Protein AF-J0N9L8-F1 (afdb_monomer_lite)

pLDDT: mean 81.04, std 12.12, range [38.53, 92.0]

Foldseek 3Di:
DPPVVLLVLLQVLLVVVCVVVVHDSVVLQVVLVVVQVVLVVDPDPVSVVVQCPQDDDDNGHHSSSVSSSVVVVVVVVPPD

Structure (mmCIF, N/CA/C/O backbone):
data_AF-J0N9L8-F1
#
_entry.id   AF-J0N9L8-F1
#
loop_
_atom_site.group_PDB
_atom_site.id
_atom_site.type_symbol
_atom_site.label_atom_id
_atom_site.label_alt_id
_atom_site.label_comp_id
_atom_site.label_asym_id
_atom_site.label_entity_id
_atom_site.label_seq_id
_atom_site.pdbx_PDB_ins_code
_atom_site.Cartn_x
_atom_site.Cartn_y
_atom_site.Cartn_z
_atom_site.occupancy
_atom_site.B_iso_or_equiv
_atom_site.auth_seq_id
_atom_site.auth_comp_id
_atom_site.auth_asym_id
_atom_site.auth_atom_id
_atom_site.pdbx_PDB_model_num
ATOM 1 N N . MET A 1 1 ? 9.041 17.102 1.521 1.00 47.22 1 MET A N 1
ATOM 2 C CA . MET A 1 1 ? 7.944 16.616 2.390 1.00 47.22 1 MET A CA 1
ATOM 3 C C . MET A 1 1 ? 8.561 15.799 3.515 1.00 47.22 1 MET A C 1
ATOM 5 O O . MET A 1 1 ? 9.330 14.900 3.211 1.00 47.22 1 MET A O 1
ATOM 9 N N . SER A 1 2 ? 8.326 16.132 4.791 1.00 51.06 2 SER A N 1
ATOM 10 C CA . SER A 1 2 ? 8.873 15.331 5.900 1.00 51.06 2 SER A CA 1
ATOM 11 C C . SER A 1 2 ? 8.263 13.934 5.883 1.00 51.06 2 SER A C 1
ATOM 13 O O . SER A 1 2 ? 7.041 13.808 5.810 1.00 51.06 2 SER A O 1
ATOM 15 N N . ASN A 1 3 ? 9.118 12.919 5.995 1.00 61.09 3 ASN A N 1
ATOM 16 C CA . ASN A 1 3 ? 8.772 11.498 5.977 1.00 61.09 3 ASN A CA 1
ATOM 17 C C . ASN A 1 3 ? 7.554 11.144 6.873 1.00 61.09 3 ASN A C 1
ATOM 19 O O . ASN A 1 3 ? 6.671 10.389 6.486 1.00 61.09 3 ASN A O 1
ATOM 23 N N . GLN A 1 4 ? 7.422 11.835 8.007 1.00 61.94 4 GLN A N 1
ATOM 24 C CA . GLN A 1 4 ? 6.329 11.680 8.970 1.00 61.94 4 GLN A CA 1
ATOM 25 C C . GLN A 1 4 ? 4.923 12.013 8.424 1.00 61.94 4 GLN A C 1
ATOM 27 O O . GLN A 1 4 ? 3.933 11.442 8.871 1.00 61.94 4 GLN A O 1
ATOM 32 N N . LYS A 1 5 ? 4.792 12.948 7.468 1.00 70.44 5 LYS A N 1
ATOM 33 C CA . LYS A 1 5 ? 3.478 13.298 6.888 1.00 70.44 5 LYS A CA 1
ATOM 34 C C . LYS A 1 5 ? 2.968 12.211 5.943 1.00 70.44 5 LYS A C 1
ATOM 36 O O . LYS A 1 5 ? 1.775 11.925 5.963 1.00 70.44 5 LYS A O 1
ATOM 41 N N . ALA A 1 6 ? 3.859 11.617 5.151 1.00 67.38 6 ALA A N 1
ATOM 42 C CA . ALA A 1 6 ? 3.511 10.532 4.237 1.00 67.38 6 ALA A CA 1
ATOM 43 C C . ALA A 1 6 ? 3.050 9.291 5.015 1.00 67.38 6 ALA A C 1
ATOM 45 O O . ALA A 1 6 ? 2.011 8.725 4.700 1.00 67.38 6 ALA A O 1
ATOM 46 N N . GLU A 1 7 ? 3.740 8.952 6.109 1.00 72.38 7 GLU A N 1
ATOM 47 C CA . GLU A 1 7 ? 3.365 7.836 6.991 1.00 72.38 7 GLU A CA 1
ATOM 48 C C . GLU A 1 7 ? 1.965 8.020 7.610 1.00 72.38 7 GLU A C 1
ATOM 50 O O . GLU A 1 7 ? 1.161 7.087 7.642 1.00 72.38 7 GLU A O 1
ATOM 55 N N . ILE A 1 8 ? 1.622 9.238 8.050 1.00 80.50 8 ILE A N 1
ATOM 56 C CA . ILE A 1 8 ? 0.286 9.542 8.594 1.00 80.50 8 ILE A CA 1
ATOM 57 C C . ILE A 1 8 ? -0.799 9.432 7.514 1.00 80.50 8 ILE A C 1
ATOM 59 O O . ILE A 1 8 ? -1.887 8.926 7.792 1.00 80.50 8 ILE A O 1
ATOM 63 N N . LEU A 1 9 ? -0.534 9.924 6.300 1.00 77.69 9 LEU A N 1
ATOM 64 C CA . LEU A 1 9 ? -1.491 9.861 5.193 1.00 77.69 9 LEU A CA 1
ATOM 65 C C . LEU A 1 9 ? -1.709 8.426 4.719 1.00 77.69 9 LEU A C 1
ATOM 67 O O . LEU A 1 9 ? -2.856 8.022 4.558 1.00 77.69 9 LEU A O 1
ATOM 71 N N . ALA A 1 10 ? -0.641 7.640 4.596 1.00 75.94 10 ALA A N 1
ATOM 72 C CA . ALA A 1 10 ? -0.727 6.236 4.224 1.00 75.94 10 ALA A CA 1
ATOM 73 C C . ALA A 1 10 ? -1.553 5.424 5.234 1.00 75.94 10 ALA A C 1
ATOM 75 O O . ALA A 1 10 ? -2.442 4.662 4.852 1.00 75.94 10 ALA A O 1
ATOM 76 N N . LYS A 1 11 ? -1.345 5.661 6.536 1.00 81.19 11 LYS A N 1
ATOM 77 C CA . LYS A 1 11 ? -2.160 5.037 7.585 1.00 81.19 11 LYS A CA 1
ATOM 78 C C . LYS A 1 11 ? -3.641 5.411 7.460 1.00 81.19 11 LYS A C 1
ATOM 80 O O . LYS A 1 11 ? -4.499 4.533 7.496 1.00 81.19 11 LYS A O 1
ATOM 85 N N . LYS A 1 12 ? -3.948 6.697 7.266 1.00 84.75 12 LYS A N 1
ATOM 86 C CA . LYS A 1 12 ? -5.333 7.170 7.082 1.00 84.75 12 LYS A CA 1
ATOM 87 C C . LYS A 1 12 ? -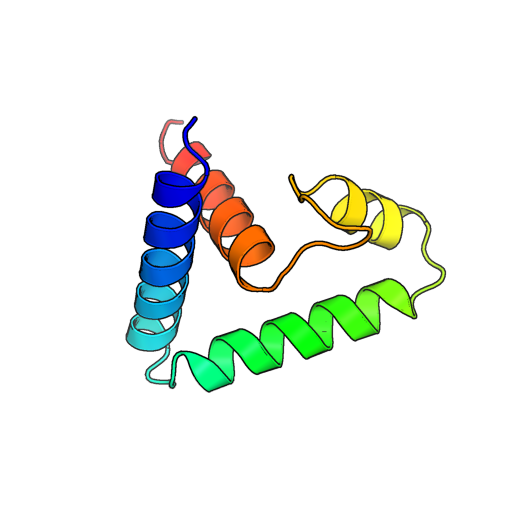5.984 6.603 5.824 1.00 84.75 12 LYS A C 1
ATOM 89 O O . LYS A 1 12 ? -7.175 6.303 5.834 1.00 84.75 12 LYS A O 1
ATOM 94 N N . ALA A 1 13 ? -5.217 6.458 4.750 1.00 80.06 13 ALA A N 1
ATOM 95 C CA . ALA A 1 13 ? -5.685 5.843 3.521 1.00 80.06 13 ALA A CA 1
ATOM 96 C C . ALA A 1 13 ? -6.078 4.377 3.770 1.00 80.06 13 ALA A C 1
ATOM 98 O O . ALA A 1 13 ? -7.143 3.951 3.328 1.00 80.06 13 ALA A O 1
ATOM 99 N N . LEU A 1 14 ? -5.270 3.613 4.518 1.00 85.00 14 LEU A N 1
ATOM 100 C CA . LEU A 1 14 ? -5.569 2.204 4.811 1.00 85.00 14 LEU A CA 1
ATOM 101 C C . LEU A 1 14 ? -6.825 2.079 5.679 1.00 85.00 14 LEU A C 1
ATOM 103 O O . LEU A 1 14 ? -7.697 1.260 5.402 1.00 85.00 14 LEU A O 1
ATOM 107 N N . GLU A 1 15 ? -6.954 2.943 6.687 1.00 87.75 15 GLU A N 1
ATOM 108 C CA . GLU A 1 15 ? -8.153 3.035 7.528 1.00 87.75 15 GLU A CA 1
ATOM 109 C C . GLU A 1 15 ? -9.408 3.373 6.706 1.00 87.75 15 GLU A C 1
ATOM 111 O O . GLU A 1 15 ? -10.475 2.809 6.951 1.00 87.75 15 GLU A O 1
ATOM 116 N N . SER A 1 16 ? -9.290 4.258 5.711 1.00 84.25 16 SER A N 1
ATOM 117 C CA . SER A 1 16 ? -10.390 4.627 4.811 1.00 84.25 16 SER A CA 1
ATOM 118 C C . SER A 1 16 ? -10.865 3.440 3.967 1.00 84.25 16 SER A C 1
ATOM 120 O O . SER A 1 16 ? -12.064 3.151 3.929 1.00 84.25 16 SER A O 1
ATOM 122 N N . VAL A 1 17 ? -9.933 2.711 3.342 1.00 82.75 17 VAL A N 1
ATOM 123 C CA . VAL A 1 17 ? -10.234 1.521 2.528 1.00 82.75 17 VAL A CA 1
ATOM 124 C C . VAL A 1 17 ? -10.844 0.413 3.387 1.00 82.75 17 VAL A C 1
ATOM 126 O O . VAL A 1 17 ? -11.892 -0.134 3.040 1.00 82.75 17 VAL A O 1
ATOM 129 N N . ALA A 1 18 ? -10.248 0.138 4.549 1.00 87.25 18 ALA A N 1
ATOM 130 C CA . ALA A 1 18 ? -10.744 -0.855 5.496 1.00 87.25 18 ALA A CA 1
ATOM 131 C C . ALA A 1 18 ? -12.182 -0.540 5.938 1.00 87.25 18 ALA A C 1
ATOM 133 O O . ALA A 1 18 ? -13.071 -1.390 5.857 1.00 87.25 18 ALA A O 1
ATOM 134 N N . LYS A 1 19 ? -12.444 0.720 6.310 1.00 88.94 19 LYS A N 1
ATOM 135 C CA . LYS A 1 19 ? -13.777 1.185 6.703 1.00 88.94 19 LYS A CA 1
ATOM 136 C C . LYS A 1 19 ? -14.795 1.074 5.567 1.00 88.94 19 LYS A C 1
ATOM 138 O O . LYS A 1 19 ? -15.928 0.677 5.825 1.00 88.94 19 LYS A O 1
ATOM 143 N N . LYS A 1 20 ? -14.416 1.423 4.333 1.00 84.62 20 LYS A N 1
ATOM 144 C CA . LYS A 1 20 ? -15.296 1.349 3.154 1.00 84.62 20 LYS A CA 1
ATOM 145 C C . LYS A 1 20 ? -15.719 -0.089 2.844 1.00 84.62 20 LYS A C 1
ATOM 147 O O . LYS A 1 20 ? -16.871 -0.310 2.488 1.00 84.62 20 LYS A O 1
ATOM 152 N N . ASN A 1 21 ? -14.805 -1.042 3.013 1.00 84.00 21 ASN A N 1
ATOM 153 C CA . ASN A 1 21 ? -15.031 -2.451 2.689 1.00 84.00 21 ASN A CA 1
ATOM 154 C C . ASN A 1 21 ? -15.497 -3.295 3.889 1.00 84.00 21 ASN A C 1
ATOM 156 O O . ASN A 1 21 ? -15.789 -4.475 3.725 1.00 84.00 21 ASN A O 1
ATOM 160 N N . GLY A 1 22 ? -15.582 -2.715 5.091 1.00 90.94 22 GLY A N 1
ATOM 161 C CA . GLY A 1 22 ? -15.978 -3.440 6.302 1.00 90.94 22 GLY A CA 1
ATOM 162 C C . GLY A 1 22 ? -14.958 -4.493 6.751 1.00 90.94 22 GLY A C 1
ATOM 163 O O . GLY A 1 22 ? -15.328 -5.450 7.426 1.00 90.94 22 GLY A O 1
ATOM 164 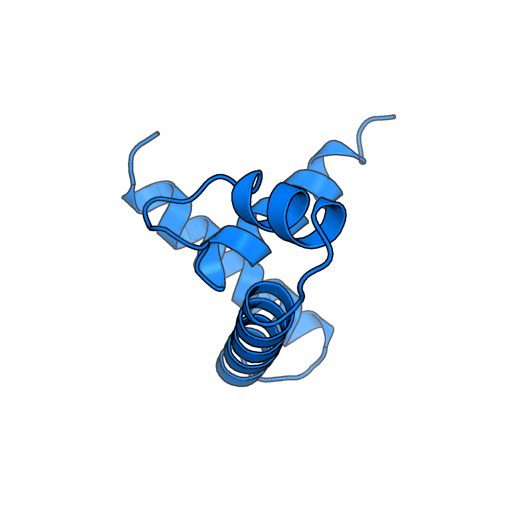N N . VAL A 1 23 ? -13.688 -4.325 6.375 1.00 92.00 23 VAL A N 1
ATOM 165 C CA . VAL A 1 23 ? -12.580 -5.231 6.711 1.00 92.00 23 VAL A CA 1
ATOM 166 C C . VAL A 1 23 ? -11.613 -4.561 7.688 1.00 92.00 23 VAL A C 1
ATOM 168 O O . VAL A 1 23 ? -11.734 -3.376 8.002 1.00 92.00 23 VAL A O 1
ATOM 171 N N . SER A 1 24 ? -10.643 -5.317 8.198 1.00 91.44 24 SER A N 1
ATOM 172 C CA . SER A 1 24 ? -9.590 -4.759 9.051 1.00 91.44 24 SER A CA 1
ATOM 173 C C . SER A 1 24 ? -8.476 -4.112 8.220 1.00 91.44 24 SER A C 1
ATOM 175 O O . SER A 1 24 ? -8.230 -4.509 7.084 1.00 91.44 24 SER A O 1
ATOM 177 N N . VAL A 1 25 ? -7.762 -3.143 8.801 1.00 88.69 25 VAL A N 1
ATOM 178 C CA . VAL A 1 25 ? -6.563 -2.545 8.179 1.00 88.69 25 VAL A CA 1
ATOM 179 C C . VAL A 1 25 ? -5.498 -3.602 7.880 1.00 88.69 25 VAL A C 1
ATOM 181 O O . VAL A 1 25 ? -4.826 -3.517 6.858 1.00 88.69 25 VAL A O 1
ATOM 184 N N . GLU A 1 26 ? -5.379 -4.617 8.737 1.00 90.75 26 GLU A N 1
ATOM 185 C CA . GLU A 1 26 ? -4.449 -5.731 8.534 1.00 90.75 26 GLU A CA 1
ATOM 186 C C . GLU A 1 26 ? -4.826 -6.586 7.321 1.00 90.75 26 GLU A C 1
ATOM 188 O O . GLU A 1 26 ? -3.941 -7.010 6.587 1.00 90.75 26 GLU A O 1
ATOM 193 N N . GLU A 1 27 ? -6.121 -6.791 7.064 1.00 89.19 27 GLU A N 1
ATOM 194 C CA . GLU A 1 27 ? -6.569 -7.510 5.866 1.00 89.19 27 GLU A CA 1
ATOM 195 C C . GLU A 1 27 ? -6.234 -6.719 4.598 1.00 89.19 27 GLU A C 1
ATOM 197 O O . GLU A 1 27 ? -5.653 -7.263 3.666 1.00 89.19 27 GLU A O 1
ATOM 202 N N . VAL A 1 28 ? -6.493 -5.406 4.598 1.00 88.62 28 VAL A N 1
ATOM 203 C CA . VAL A 1 28 ? -6.120 -4.532 3.473 1.00 88.62 28 VAL A CA 1
ATOM 204 C C . VAL A 1 28 ? -4.610 -4.567 3.238 1.00 88.62 28 VAL A C 1
ATOM 206 O O . VAL A 1 28 ? -4.165 -4.705 2.102 1.00 88.62 28 VAL A O 1
ATOM 209 N N . ARG A 1 29 ? -3.806 -4.483 4.307 1.00 90.88 29 ARG A N 1
ATOM 210 C CA . ARG A 1 29 ? -2.345 -4.587 4.206 1.00 90.88 29 ARG A CA 1
ATOM 211 C C . ARG A 1 29 ? -1.936 -5.922 3.586 1.00 90.88 29 ARG A C 1
ATOM 213 O O . ARG A 1 29 ? -1.153 -5.931 2.641 1.00 90.88 29 ARG A O 1
ATOM 220 N N . ARG A 1 30 ? -2.490 -7.028 4.082 1.00 90.81 30 ARG A N 1
ATOM 221 C CA . ARG A 1 30 ? -2.164 -8.384 3.633 1.00 90.81 30 ARG A CA 1
ATOM 222 C C . ARG A 1 30 ? -2.523 -8.617 2.167 1.00 90.81 30 ARG A C 1
ATOM 224 O O . ARG A 1 30 ? -1.745 -9.230 1.441 1.00 90.81 30 ARG A O 1
ATOM 231 N N . GLU A 1 31 ? -3.671 -8.126 1.714 1.00 88.44 31 GLU A N 1
ATOM 232 C CA . GLU A 1 31 ? -4.053 -8.213 0.302 1.00 88.44 31 GLU A CA 1
ATOM 233 C C . GLU A 1 31 ? -3.067 -7.455 -0.591 1.00 88.44 31 GLU A C 1
ATOM 235 O O . GLU A 1 31 ? -2.621 -7.985 -1.610 1.00 88.44 31 GLU A O 1
ATOM 240 N N . ILE A 1 32 ? -2.652 -6.254 -0.182 1.00 88.62 32 ILE A N 1
ATOM 241 C CA . ILE A 1 32 ? -1.671 -5.470 -0.938 1.00 88.62 32 ILE A CA 1
ATOM 242 C C . ILE A 1 32 ? -0.305 -6.176 -0.963 1.00 88.62 32 ILE A C 1
ATOM 244 O O . ILE A 1 32 ? 0.325 -6.237 -2.017 1.00 88.62 32 ILE A O 1
ATOM 248 N N . GLU A 1 33 ? 0.138 -6.775 0.147 1.00 90.00 33 GLU A N 1
ATOM 249 C CA . GLU A 1 33 ? 1.371 -7.580 0.192 1.00 90.00 33 GLU A CA 1
ATOM 250 C C . GLU A 1 33 ? 1.336 -8.752 -0.797 1.00 90.00 33 GLU A C 1
ATOM 252 O O . GLU A 1 33 ? 2.322 -9.006 -1.494 1.00 90.00 33 GLU A O 1
ATOM 257 N N . ILE A 1 34 ? 0.199 -9.447 -0.898 1.00 89.06 34 ILE A N 1
ATOM 258 C CA . ILE A 1 34 ? 0.013 -10.546 -1.853 1.00 89.06 34 ILE A CA 1
ATOM 259 C C . ILE A 1 34 ? 0.131 -10.033 -3.289 1.00 89.06 34 ILE A C 1
ATOM 261 O O . ILE A 1 34 ? 0.808 -10.657 -4.108 1.00 89.06 34 ILE A O 1
ATOM 265 N N . VAL A 1 35 ? -0.486 -8.892 -3.600 1.00 86.38 35 VAL A N 1
ATOM 266 C CA . VAL A 1 35 ? -0.432 -8.301 -4.943 1.00 86.38 35 VAL A CA 1
ATOM 267 C C . VAL A 1 35 ? 0.990 -7.838 -5.289 1.00 86.38 35 VAL A C 1
ATOM 269 O O . VAL A 1 35 ? 1.455 -8.117 -6.393 1.00 86.38 35 VAL A O 1
ATOM 272 N N . ILE A 1 36 ? 1.720 -7.221 -4.351 1.00 86.88 36 ILE A N 1
ATOM 273 C CA . ILE A 1 36 ? 3.133 -6.846 -4.538 1.00 86.88 36 ILE A CA 1
ATOM 274 C C . ILE A 1 36 ? 3.993 -8.093 -4.792 1.00 86.88 36 ILE A C 1
ATOM 276 O O . ILE A 1 36 ? 4.828 -8.108 -5.700 1.00 86.88 36 ILE A O 1
ATOM 280 N N . ALA A 1 37 ? 3.788 -9.165 -4.022 1.00 87.62 37 ALA A N 1
ATOM 281 C CA . ALA A 1 37 ? 4.518 -10.418 -4.201 1.00 87.62 37 ALA A CA 1
ATOM 282 C C . ALA A 1 37 ? 4.216 -11.073 -5.560 1.00 87.62 37 ALA A C 1
ATOM 284 O O . ALA A 1 37 ? 5.136 -11.535 -6.240 1.00 87.62 37 ALA A O 1
ATOM 285 N N . ALA A 1 38 ? 2.949 -11.072 -5.982 1.00 85.56 38 ALA A N 1
ATOM 286 C CA . ALA A 1 38 ? 2.533 -11.574 -7.288 1.00 85.56 38 ALA A CA 1
ATOM 287 C C . ALA A 1 38 ? 3.136 -10.745 -8.430 1.00 85.56 38 ALA A C 1
ATOM 289 O O . ALA A 1 38 ? 3.633 -11.310 -9.402 1.00 85.56 38 ALA A O 1
ATOM 290 N N . ALA A 1 39 ? 3.157 -9.419 -8.294 1.00 84.62 39 ALA A N 1
ATOM 291 C CA . ALA A 1 39 ? 3.776 -8.520 -9.256 1.00 84.62 39 ALA A CA 1
ATOM 292 C C . ALA A 1 39 ? 5.286 -8.745 -9.381 1.00 84.62 39 ALA A C 1
ATOM 294 O O . ALA A 1 39 ? 5.806 -8.816 -10.491 1.00 84.62 39 ALA A O 1
ATOM 295 N N . LYS A 1 40 ? 5.981 -8.931 -8.254 1.00 83.44 40 LYS A N 1
ATOM 296 C CA . LYS A 1 40 ? 7.415 -9.244 -8.231 1.00 83.44 40 LYS A CA 1
ATOM 297 C C . LYS A 1 40 ? 7.736 -10.583 -8.901 1.00 83.44 40 LYS A C 1
ATOM 299 O O . LYS A 1 40 ? 8.778 -10.716 -9.534 1.00 83.44 40 LYS A O 1
ATOM 304 N N . ALA A 1 41 ? 6.869 -11.582 -8.742 1.00 86.38 41 ALA A N 1
ATOM 305 C CA . ALA A 1 41 ? 7.027 -12.885 -9.387 1.00 86.38 41 ALA A CA 1
ATOM 306 C C . ALA A 1 41 ? 6.644 -12.869 -10.880 1.00 86.38 41 ALA A C 1
ATOM 308 O O . ALA A 1 41 ? 6.965 -13.811 -11.607 1.00 86.38 41 ALA A O 1
ATOM 309 N N . ASN A 1 42 ? 5.958 -11.822 -11.344 1.00 84.25 42 ASN A N 1
ATOM 310 C CA . ASN A 1 42 ? 5.536 -11.693 -12.727 1.00 84.25 42 ASN A CA 1
ATOM 311 C C . ASN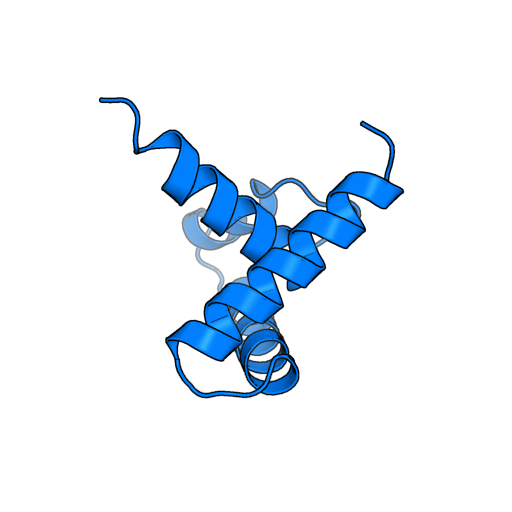 A 1 42 ? 6.713 -11.258 -13.617 1.00 84.25 42 ASN A C 1
ATOM 313 O O . ASN A 1 42 ? 7.462 -10.346 -13.278 1.00 84.25 42 ASN A O 1
ATOM 317 N N . SER A 1 43 ? 6.884 -11.924 -14.760 1.00 86.88 43 SER A N 1
ATOM 318 C CA . SER A 1 43 ? 7.941 -11.619 -15.739 1.00 86.88 43 SER A CA 1
ATOM 319 C C . SER A 1 43 ? 7.523 -10.578 -16.780 1.00 86.88 43 SER A C 1
ATOM 321 O O . SER A 1 43 ? 8.318 -10.242 -17.654 1.00 86.88 43 SER A O 1
ATOM 323 N N . ASP A 1 44 ? 6.285 -10.089 -16.710 1.00 89.00 44 ASP A N 1
ATOM 324 C CA . ASP A 1 44 ? 5.789 -9.035 -17.582 1.00 89.00 44 ASP A CA 1
ATOM 325 C C . ASP A 1 44 ? 6.496 -7.698 -17.265 1.00 89.00 44 ASP A C 1
ATOM 327 O O . ASP A 1 44 ? 6.376 -7.181 -16.143 1.00 89.00 44 ASP A O 1
ATOM 331 N N . PRO A 1 45 ? 7.245 -7.126 -18.226 1.00 86.31 45 PRO A N 1
ATOM 332 C CA . PRO A 1 45 ? 7.987 -5.890 -18.015 1.00 86.31 45 PRO A CA 1
ATOM 333 C C . PRO A 1 45 ? 7.078 -4.679 -17.779 1.00 86.31 45 PRO A C 1
ATOM 335 O O . PRO A 1 45 ? 7.496 -3.753 -17.087 1.00 86.31 45 PRO A O 1
ATOM 338 N N . GLU A 1 46 ? 5.847 -4.669 -18.301 1.00 87.69 46 GLU A N 1
ATOM 339 C CA . GLU A 1 46 ? 4.901 -3.569 -18.085 1.00 87.69 46 GLU A CA 1
ATOM 340 C C . GLU A 1 46 ? 4.406 -3.559 -16.637 1.00 87.69 46 GLU A C 1
ATOM 342 O O . GLU A 1 46 ? 4.342 -2.506 -15.996 1.00 87.69 46 GLU A O 1
ATOM 347 N N . ILE A 1 47 ? 4.141 -4.746 -16.084 1.00 83.12 47 ILE A N 1
ATOM 348 C CA . ILE A 1 47 ? 3.751 -4.903 -14.681 1.00 83.12 47 ILE A CA 1
ATOM 349 C C . ILE A 1 47 ? 4.908 -4.469 -13.780 1.00 83.12 47 ILE A C 1
ATOM 351 O O . ILE A 1 47 ? 4.710 -3.635 -12.900 1.00 83.12 47 ILE A O 1
ATOM 355 N N . GLN A 1 48 ? 6.131 -4.946 -14.020 1.00 84.62 48 GLN A N 1
ATOM 356 C CA . GLN A 1 48 ? 7.285 -4.526 -13.216 1.00 84.62 48 GLN A CA 1
ATOM 357 C C . GLN A 1 48 ? 7.524 -3.012 -13.284 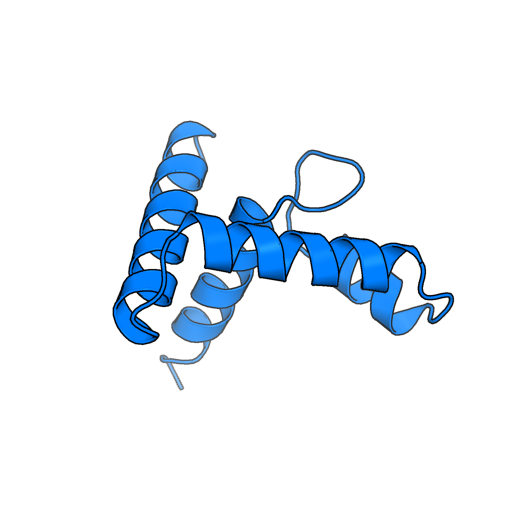1.00 84.62 48 GLN A C 1
ATOM 359 O O . GLN A 1 48 ? 7.746 -2.379 -12.251 1.00 84.62 48 GLN A O 1
ATOM 364 N N . ALA A 1 49 ? 7.427 -2.419 -14.478 1.00 86.81 49 ALA A N 1
ATOM 365 C CA . ALA A 1 49 ? 7.604 -0.984 -14.667 1.00 86.81 49 ALA A CA 1
ATOM 366 C C . ALA A 1 49 ? 6.565 -0.168 -13.886 1.00 86.81 49 ALA A C 1
ATOM 368 O O . ALA A 1 49 ? 6.930 0.816 -13.243 1.00 86.81 49 ALA A O 1
ATOM 369 N N . PHE A 1 50 ? 5.298 -0.596 -13.883 1.00 86.19 50 PHE A N 1
ATOM 370 C CA . PHE A 1 50 ? 4.251 0.049 -13.092 1.00 86.19 50 PHE A CA 1
ATOM 371 C C . PHE A 1 50 ? 4.590 0.045 -11.595 1.00 86.19 50 PHE A C 1
ATOM 373 O O . PHE A 1 50 ? 4.592 1.102 -10.965 1.00 86.19 50 PHE A O 1
ATOM 380 N N . TRP A 1 51 ? 4.946 -1.110 -11.028 1.00 84.25 51 TRP A N 1
ATOM 381 C CA . TRP A 1 51 ? 5.231 -1.221 -9.591 1.00 84.25 51 TRP A CA 1
ATOM 382 C C . TRP A 1 51 ? 6.477 -0.444 -9.160 1.00 84.25 51 TRP A C 1
ATOM 384 O O . TRP A 1 51 ? 6.485 0.140 -8.079 1.00 84.25 51 TRP A O 1
ATOM 394 N N . ILE A 1 52 ? 7.499 -0.374 -10.017 1.00 86.00 52 ILE A N 1
ATOM 395 C CA . ILE A 1 52 ? 8.701 0.438 -9.780 1.00 86.00 52 ILE A CA 1
ATOM 396 C C . ILE A 1 52 ? 8.400 1.942 -9.925 1.00 86.00 52 ILE A C 1
ATOM 398 O O . ILE A 1 52 ? 9.067 2.764 -9.300 1.00 86.00 52 ILE A O 1
ATOM 402 N N . SER A 1 53 ? 7.397 2.324 -10.724 1.00 87.38 53 SER A N 1
ATOM 403 C CA . SER A 1 53 ? 7.031 3.735 -10.920 1.00 87.38 53 SER A CA 1
ATOM 404 C C . SER A 1 53 ? 6.365 4.379 -9.699 1.00 87.38 53 SER A C 1
ATOM 406 O O . SER A 1 53 ? 6.408 5.603 -9.555 1.00 87.38 53 SER A O 1
ATOM 408 N N . ILE A 1 54 ? 5.777 3.573 -8.809 1.00 86.88 54 ILE A N 1
ATOM 409 C CA . ILE A 1 54 ? 5.166 4.044 -7.562 1.00 86.88 54 ILE A CA 1
ATOM 410 C C . ILE A 1 54 ? 6.264 4.689 -6.708 1.00 86.88 54 ILE A C 1
ATOM 412 O O . ILE A 1 54 ? 7.286 4.051 -6.494 1.00 86.88 54 ILE A O 1
ATOM 416 N N . PRO A 1 55 ? 6.115 5.917 -6.185 1.00 87.56 55 PRO A N 1
ATOM 417 C CA . PRO A 1 55 ? 7.137 6.513 -5.329 1.00 87.56 55 PRO A CA 1
ATOM 418 C C . PRO A 1 55 ? 7.374 5.677 -4.063 1.00 87.56 55 PRO A C 1
ATOM 420 O O . PRO A 1 55 ? 6.478 5.539 -3.233 1.00 87.56 55 PRO A O 1
ATOM 423 N N . HIS A 1 56 ? 8.586 5.142 -3.903 1.00 89.06 56 HIS A N 1
ATOM 424 C CA . HIS A 1 56 ? 8.942 4.281 -2.776 1.00 89.06 56 HIS A CA 1
ATOM 425 C C . HIS A 1 56 ? 10.385 4.487 -2.319 1.00 89.06 56 HIS A C 1
ATOM 427 O O . HIS A 1 56 ? 11.230 4.987 -3.062 1.00 89.06 56 HIS A O 1
ATOM 433 N N . LYS A 1 57 ? 10.670 4.127 -1.064 1.00 84.50 57 LYS A N 1
ATOM 434 C CA . LYS A 1 57 ? 12.036 4.209 -0.513 1.00 84.50 57 LYS A CA 1
ATOM 435 C C . LYS A 1 57 ? 12.883 2.958 -0.743 1.00 84.50 57 LYS A C 1
ATOM 437 O O . LYS A 1 57 ? 14.106 3.059 -0.696 1.00 84.50 57 LYS A O 1
ATOM 442 N N . GLY A 1 58 ? 12.245 1.792 -0.847 1.00 83.06 58 GLY A N 1
ATOM 443 C CA . GLY A 1 58 ? 12.910 0.488 -0.950 1.00 83.06 58 GLY A CA 1
ATOM 444 C C . GLY A 1 58 ? 13.226 0.077 -2.388 1.00 83.06 58 GLY A C 1
ATOM 445 O O . GLY A 1 58 ? 13.236 0.907 -3.285 1.00 83.06 58 GLY A O 1
ATOM 446 N N . GLU A 1 59 ? 13.460 -1.219 -2.606 1.00 83.75 59 GLU A N 1
ATOM 447 C CA . GLU A 1 59 ? 13.515 -1.816 -3.957 1.00 83.75 59 GLU A CA 1
ATOM 448 C C . GLU A 1 59 ? 12.118 -2.097 -4.537 1.00 83.75 59 GLU A C 1
ATOM 450 O O . GLU A 1 59 ? 11.957 -2.248 -5.745 1.00 83.75 59 GLU A O 1
ATOM 455 N N . ILE A 1 60 ? 11.125 -2.230 -3.656 1.00 84.94 60 ILE A N 1
ATOM 456 C CA . ILE A 1 60 ? 9.709 -2.408 -3.976 1.00 84.94 60 ILE A CA 1
ATOM 457 C C . ILE A 1 60 ? 8.881 -1.518 -3.041 1.00 84.94 60 ILE A C 1
ATOM 459 O O . ILE A 1 60 ? 9.319 -1.265 -1.911 1.00 84.94 60 ILE A O 1
ATOM 463 N N . PRO A 1 61 ? 7.704 -1.046 -3.481 1.00 89.69 61 PRO A N 1
ATOM 464 C CA . PRO A 1 61 ? 6.837 -0.224 -2.650 1.00 89.69 61 PRO A CA 1
ATOM 465 C C . PRO A 1 61 ? 6.227 -1.035 -1.502 1.00 89.69 61 PRO A C 1
ATOM 467 O O . PRO A 1 61 ? 5.940 -2.226 -1.642 1.00 89.69 61 PRO A O 1
ATOM 470 N N . THR A 1 62 ? 6.015 -0.388 -0.357 1.00 90.88 62 THR A N 1
ATOM 471 C CA . THR A 1 62 ? 5.285 -0.977 0.776 1.00 90.88 62 THR A CA 1
ATOM 472 C C . THR A 1 62 ? 3.768 -0.871 0.583 1.00 90.88 62 THR A C 1
ATOM 474 O O . THR A 1 62 ? 3.306 -0.023 -0.185 1.00 90.88 62 THR A O 1
ATOM 477 N N . PRO A 1 63 ? 2.955 -1.663 1.306 1.00 88.88 63 PRO A N 1
ATOM 478 C CA . PRO A 1 63 ? 1.498 -1.529 1.263 1.00 88.88 63 PRO A CA 1
ATOM 479 C C . PRO A 1 63 ? 0.998 -0.104 1.533 1.00 88.88 63 PRO A C 1
ATOM 481 O O . PRO A 1 63 ? 0.071 0.378 0.884 1.00 88.88 63 PRO A O 1
ATOM 484 N N . GLU A 1 64 ? 1.646 0.592 2.464 1.00 88.69 64 GLU A N 1
ATOM 485 C CA . GLU A 1 64 ? 1.397 1.989 2.795 1.00 88.69 64 GLU A CA 1
ATOM 486 C C . GLU A 1 64 ? 1.683 2.940 1.618 1.00 88.69 64 GLU A C 1
ATOM 488 O O . GLU A 1 64 ? 0.871 3.823 1.339 1.00 88.69 64 GLU A O 1
ATOM 493 N N . GLU A 1 65 ? 2.809 2.763 0.920 1.00 88.81 65 GLU A N 1
ATOM 494 C CA . GLU A 1 65 ? 3.200 3.587 -0.235 1.00 88.81 65 GLU A CA 1
ATOM 495 C C . GLU A 1 65 ? 2.266 3.360 -1.431 1.00 88.81 65 GLU A C 1
ATOM 497 O O . GLU A 1 65 ? 1.810 4.322 -2.052 1.00 88.81 65 GLU A O 1
ATOM 502 N N . VAL A 1 66 ? 1.904 2.103 -1.702 1.00 88.00 66 VAL A N 1
ATOM 503 C CA . VAL A 1 66 ? 0.954 1.733 -2.764 1.00 88.00 66 VAL A CA 1
ATOM 504 C C . VAL A 1 66 ? -0.403 2.365 -2.510 1.00 88.00 66 VAL A C 1
ATOM 506 O O . VAL A 1 66 ? -0.976 3.002 -3.390 1.00 88.00 66 VAL A O 1
ATOM 509 N N . ASN A 1 67 ? -0.920 2.224 -1.292 1.00 86.38 67 ASN A N 1
ATOM 510 C CA . ASN A 1 67 ? -2.236 2.742 -0.968 1.00 86.38 67 ASN A CA 1
ATOM 511 C C . ASN A 1 67 ? -2.277 4.278 -0.988 1.00 86.38 67 ASN A C 1
ATOM 513 O O . ASN A 1 67 ? -3.260 4.862 -1.437 1.00 86.38 67 ASN A O 1
ATOM 517 N N . LEU A 1 68 ? -1.202 4.943 -0.551 1.00 85.50 68 LEU A N 1
ATOM 518 C CA . LEU A 1 68 ? -1.085 6.394 -0.679 1.00 85.50 68 LEU A CA 1
ATOM 519 C C . LEU A 1 68 ? -1.097 6.824 -2.150 1.00 85.50 68 LEU A C 1
ATOM 521 O O . LEU A 1 68 ? -1.859 7.718 -2.503 1.00 85.50 68 LEU A O 1
ATOM 525 N N . HIS A 1 69 ? -0.309 6.164 -3.000 1.00 84.94 69 HIS A N 1
ATOM 526 C CA . HIS A 1 69 ? -0.255 6.463 -4.428 1.00 84.94 69 HIS A CA 1
ATOM 527 C C . HIS A 1 69 ? -1.615 6.275 -5.114 1.00 84.94 69 HIS A C 1
ATOM 529 O O . HIS A 1 69 ? -2.035 7.135 -5.883 1.00 84.94 69 HIS A O 1
ATOM 535 N N . LEU A 1 70 ? -2.341 5.201 -4.789 1.00 81.94 70 LEU A N 1
ATOM 536 C CA . LEU A 1 70 ? -3.686 4.954 -5.317 1.00 81.94 70 LEU A CA 1
ATOM 537 C C . LEU A 1 70 ? -4.680 6.036 -4.880 1.00 81.94 70 LEU A C 1
ATOM 539 O O . LEU A 1 70 ? -5.428 6.547 -5.708 1.00 81.94 70 LEU A O 1
ATOM 543 N N . VAL A 1 71 ? -4.657 6.441 -3.608 1.00 80.31 71 VAL A N 1
ATOM 544 C CA . VAL A 1 71 ? -5.509 7.536 -3.118 1.00 80.31 71 VAL A CA 1
ATOM 545 C C . VAL A 1 71 ? -5.139 8.868 -3.774 1.00 80.31 71 VAL A C 1
ATOM 547 O O . VAL A 1 71 ? -6.024 9.643 -4.125 1.00 80.31 71 VAL A O 1
ATOM 550 N N . GLU A 1 72 ? -3.853 9.149 -3.979 1.00 79.62 72 GLU A N 1
ATOM 551 C CA . GLU A 1 72 ? -3.402 10.343 -4.702 1.00 79.62 72 GLU A CA 1
ATOM 552 C C . GLU A 1 72 ? -3.845 10.326 -6.172 1.00 79.62 72 GLU A C 1
ATOM 554 O O . GLU A 1 72 ? -4.295 11.356 -6.674 1.00 79.62 72 GLU A O 1
ATOM 559 N N . MET A 1 73 ? -3.797 9.172 -6.844 1.00 75.88 73 MET A N 1
ATOM 560 C CA . MET A 1 73 ? -4.335 9.003 -8.199 1.00 75.88 73 MET A CA 1
ATOM 561 C C . MET A 1 73 ? -5.851 9.227 -8.246 1.00 75.88 73 MET A C 1
ATOM 563 O O . MET A 1 73 ? -6.346 9.935 -9.123 1.00 75.88 73 MET A O 1
ATOM 567 N N . GLU A 1 74 ? -6.598 8.663 -7.295 1.00 70.31 74 GLU A N 1
ATOM 568 C CA . GLU A 1 74 ? -8.052 8.831 -7.214 1.00 70.31 74 GLU A CA 1
ATOM 569 C C . GLU A 1 74 ? -8.450 10.291 -6.934 1.00 70.31 74 GLU A C 1
ATOM 571 O O . GLU A 1 74 ? -9.397 10.794 -7.537 1.00 70.31 74 GLU A O 1
ATOM 576 N N . LEU A 1 75 ? -7.713 11.002 -6.071 1.00 64.75 75 LEU A N 1
ATOM 577 C CA . LEU A 1 75 ? -7.965 12.412 -5.734 1.00 64.75 75 LEU A CA 1
ATOM 578 C C . LEU A 1 75 ? -7.431 13.401 -6.786 1.00 64.75 75 LEU A C 1
ATOM 580 O O . LEU A 1 75 ? -7.957 14.508 -6.922 1.00 64.75 75 LEU A O 1
ATOM 584 N N . GLY A 1 76 ? -6.405 13.019 -7.547 1.00 58.38 76 GLY A N 1
ATOM 585 C CA . GLY A 1 76 ? -5.918 13.771 -8.705 1.00 58.38 76 GLY A CA 1
ATOM 586 C C . GLY A 1 76 ? -6.915 13.776 -9.868 1.00 58.38 76 GLY A C 1
ATOM 587 O O . GLY A 1 76 ? -6.970 14.746 -10.619 1.00 58.38 76 GLY A O 1
ATOM 588 N N . ASN A 1 77 ? -7.766 12.748 -9.960 1.00 52.22 77 ASN A N 1
ATOM 589 C CA . ASN A 1 77 ?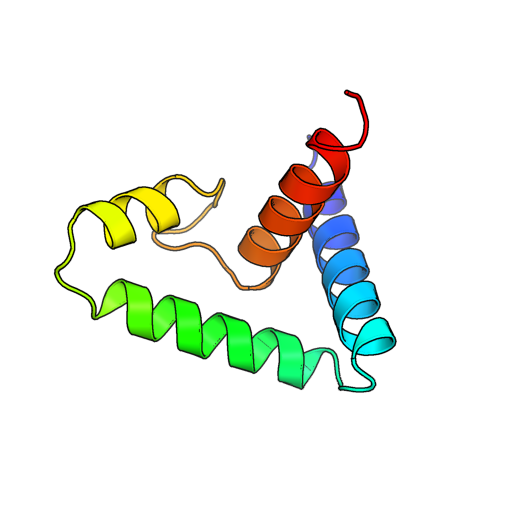 -8.795 12.619 -10.994 1.00 52.22 77 ASN A CA 1
ATOM 590 C C . ASN A 1 77 ? -10.140 13.292 -10.650 1.00 52.22 77 ASN A C 1
ATOM 592 O O . ASN A 1 77 ? -11.037 13.297 -11.491 1.00 52.22 77 ASN A O 1
ATOM 596 N N . THR A 1 78 ? -10.311 13.892 -9.463 1.00 44.16 78 THR A N 1
ATOM 597 C CA . THR A 1 78 ? -11.548 14.623 -9.102 1.00 44.16 78 THR A CA 1
ATOM 598 C C . THR A 1 78 ? -11.544 16.110 -9.482 1.00 44.16 78 THR A C 1
ATOM 600 O O . THR A 1 78 ? -12.433 16.845 -9.064 1.00 44.16 78 THR A O 1
ATOM 603 N N . HIS A 1 79 ? -10.576 16.569 -10.279 1.00 46.47 79 HIS A N 1
ATOM 604 C CA . HIS A 1 79 ? -10.602 17.896 -10.904 1.00 46.47 79 HIS A CA 1
ATOM 605 C C . HIS A 1 79 ? -10.506 17.746 -12.422 1.00 46.47 79 HIS A C 1
ATOM 607 O O . HIS A 1 79 ? -9.440 17.950 -13.002 1.00 46.47 79 HIS A O 1
ATOM 613 N N . HIS A 1 80 ? -11.619 17.375 -13.052 1.00 38.53 80 HIS A N 1
ATOM 614 C CA . HIS A 1 80 ? -11.773 17.446 -14.500 1.00 38.53 80 HIS A CA 1
ATOM 615 C C . HIS A 1 80 ? -13.039 18.207 -14.878 1.00 38.53 80 HIS A C 1
ATOM 617 O O . HIS A 1 80 ? -14.030 18.111 -14.117 1.00 38.53 80 HIS A O 1
#

Sequence (80 aa):
MSNQKAEILAKKALESVAKKNGVSVEEVRREIEIVIAAAKANSDPEIQAFWISIPHKGEIPTPEEVNLHLVEMELGNTHH

Radius of gyration: 13.14 Å; chains: 1; bounding box: 30×31×27 Å

Secondary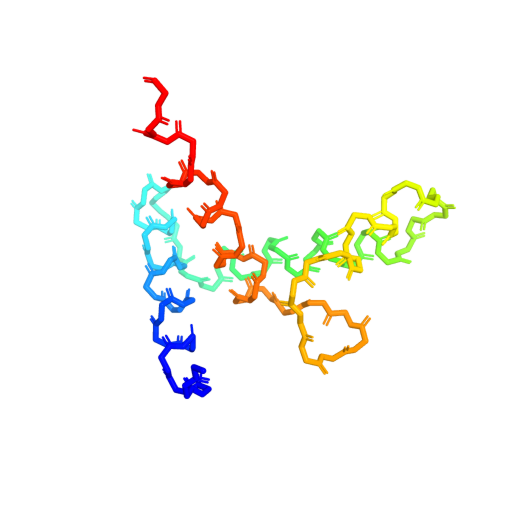 structure (DSSP, 8-state):
--HHHHHHHHHHHHHHHHHHHT--HHHHHHHHHHHHHHHHH---HHHHHHHHHS--SSSS--HHHHHHHHHHHHHHTT--